Protein AF-A0A060CQ36-F1 (afdb_monomer_lite)

Radius of gyration: 13.07 Å; chains: 1; bounding box: 38×17×31 Å

Organism: NCBI:txid153152

InterPro domains:
  IPR005195 Glycoside hydrolase, family 65, central catalytic [PF03632] (1-56)
  IPR008928 Six-hairpin glycosidase superfamily [SSF48208] (2-75)
  IPR012341 Six-hairpin glycosidase-like superfamily [G3DSA:1.50.10.10] (1-60)

Sequence (75 aa):
MHESSLSPSIHAILAADLHKEAKAVEMYQRTARLDLDNYNNDTKDGLHITSMTGSWLAIVQGFAGMRVRQGKLHF

Foldseek 3Di:
DCLDLQPLLVQLQVCLVVVVNVSNVVSLCCLCCCLVVVVNVCCVVHDPVVSNVSNVCSVVCRNVVWDQDPNDTDD

Secondary structure (DSSP, 8-state):
---STTHHHHHHHHHHHTT-HHHHHHHHHHHHTTTTTTTTS-GGG---HHHHHHHHHIIIIIIT--EEETTEEE-

Structure (mmCIF, N/CA/C/O backbone):
data_AF-A0A060CQ36-F1
#
_entry.id   AF-A0A060CQ36-F1
#
loop_
_atom_site.group_PDB
_atom_site.id
_atom_site.type_symbol
_atom_site.label_atom_id
_atom_site.label_alt_id
_atom_site.label_comp_id
_atom_site.label_asym_id
_atom_site.label_entity_id
_atom_site.label_seq_id
_atom_site.pdbx_PDB_ins_code
_atom_site.Cartn_x
_atom_site.Cartn_y
_atom_site.Cartn_z
_atom_site.occupancy
_atom_site.B_iso_or_equiv
_atom_site.auth_seq_id
_atom_site.auth_comp_id
_atom_site.auth_asym_id
_atom_site.auth_atom_id
_atom_site.pdbx_PDB_model_num
ATOM 1 N N . MET A 1 1 ? 1.951 9.901 -13.053 1.00 52.94 1 MET A N 1
ATOM 2 C CA . MET A 1 1 ? 3.333 9.754 -12.551 1.00 52.94 1 MET A CA 1
ATOM 3 C C . MET A 1 1 ? 3.254 9.346 -11.084 1.00 52.94 1 MET A C 1
ATOM 5 O O . MET A 1 1 ? 2.526 10.002 -10.354 1.00 52.94 1 MET A O 1
ATOM 9 N N . HIS A 1 2 ? 3.923 8.262 -10.673 1.00 73.81 2 HIS A N 1
ATOM 10 C CA . HIS A 1 2 ? 4.078 7.856 -9.264 1.00 73.81 2 HIS A CA 1
ATOM 11 C C . HIS A 1 2 ? 5.579 7.765 -8.976 1.00 73.81 2 HIS A C 1
ATOM 13 O O . HIS A 1 2 ? 6.163 6.695 -9.115 1.00 73.81 2 HIS A O 1
ATOM 19 N N . GLU A 1 3 ? 6.204 8.904 -8.686 1.00 74.62 3 GLU A N 1
ATOM 20 C CA . GLU A 1 3 ? 7.658 8.995 -8.466 1.00 74.62 3 GLU A CA 1
ATOM 21 C C . GLU A 1 3 ? 8.034 8.687 -7.011 1.00 74.62 3 GLU A C 1
ATOM 23 O O . GLU A 1 3 ? 9.097 8.148 -6.732 1.00 74.62 3 GLU A O 1
ATOM 28 N N . SER A 1 4 ? 7.121 8.940 -6.068 1.00 86.25 4 SER A N 1
ATOM 29 C CA . SER A 1 4 ? 7.289 8.510 -4.681 1.00 86.25 4 SER A CA 1
ATOM 30 C C . SER A 1 4 ? 6.909 7.039 -4.513 1.00 86.25 4 SER A C 1
ATOM 32 O O . SER A 1 4 ? 5.799 6.634 -4.876 1.00 86.25 4 SER A O 1
ATOM 34 N N . SER A 1 5 ? 7.782 6.274 -3.857 1.00 84.50 5 SER A N 1
ATOM 35 C CA . SER A 1 5 ? 7.554 4.872 -3.484 1.00 84.50 5 SER A CA 1
ATOM 36 C C . SER A 1 5 ? 6.338 4.658 -2.569 1.00 84.50 5 SER A C 1
ATOM 38 O O . SER A 1 5 ? 5.775 3.568 -2.535 1.00 84.50 5 SER A O 1
ATOM 40 N N . LEU A 1 6 ? 5.864 5.701 -1.877 1.00 91.75 6 LEU A N 1
ATOM 41 C CA . LEU A 1 6 ? 4.672 5.652 -1.016 1.00 91.75 6 LEU A CA 1
ATOM 42 C C . LEU A 1 6 ? 3.351 5.799 -1.787 1.00 91.75 6 LEU A C 1
ATOM 44 O O . LEU A 1 6 ? 2.279 5.540 -1.248 1.00 91.75 6 LEU A O 1
ATOM 48 N N . SER A 1 7 ? 3.403 6.250 -3.040 1.00 93.56 7 SER A N 1
ATOM 49 C CA . SER A 1 7 ? 2.208 6.604 -3.806 1.00 93.56 7 SER A CA 1
ATOM 50 C C . SER A 1 7 ? 1.334 5.399 -4.197 1.00 93.56 7 SER A C 1
ATOM 52 O O . SER A 1 7 ? 0.115 5.480 -4.009 1.00 93.56 7 SER A O 1
ATOM 54 N N . PRO A 1 8 ? 1.885 4.282 -4.720 1.00 93.50 8 PRO A N 1
ATOM 55 C CA . PRO A 1 8 ? 1.056 3.214 -5.278 1.00 93.50 8 PRO A CA 1
ATOM 56 C C . PRO A 1 8 ? 0.180 2.499 -4.239 1.00 93.5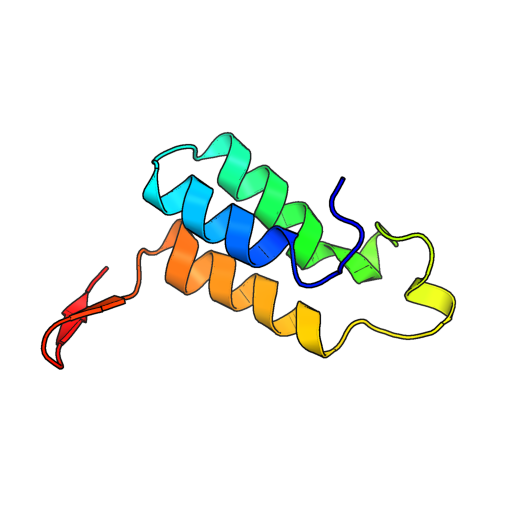0 8 PRO A C 1
ATOM 58 O O . PRO A 1 8 ? -0.952 2.142 -4.548 1.00 93.50 8 PRO A O 1
ATOM 61 N N . SER A 1 9 ? 0.640 2.343 -2.995 1.00 95.69 9 SER A N 1
ATOM 62 C CA . SER A 1 9 ? -0.113 1.630 -1.950 1.00 95.69 9 SER A CA 1
ATOM 63 C C . SER A 1 9 ? -1.429 2.322 -1.577 1.00 95.69 9 SER A C 1
ATOM 65 O O . SER A 1 9 ? -2.470 1.672 -1.500 1.00 95.69 9 SER A O 1
ATOM 67 N N . ILE A 1 10 ? -1.421 3.649 -1.429 1.00 96.69 10 ILE A N 1
ATOM 68 C CA . ILE A 1 10 ? -2.634 4.433 -1.146 1.00 96.69 10 ILE A CA 1
ATOM 69 C C . ILE A 1 10 ? -3.594 4.403 -2.340 1.00 96.69 10 ILE A C 1
ATOM 71 O O . ILE A 1 10 ? -4.804 4.265 -2.163 1.00 96.69 10 ILE A O 1
ATOM 75 N N . HIS A 1 11 ? -3.064 4.461 -3.565 1.00 97.50 11 HIS A N 1
ATOM 76 C CA . HIS A 1 11 ? -3.882 4.346 -4.774 1.00 97.50 11 HIS A CA 1
ATOM 77 C C . HIS A 1 11 ? -4.500 2.951 -4.924 1.00 97.50 11 HIS A C 1
ATOM 79 O O . HIS A 1 11 ? -5.634 2.852 -5.386 1.00 97.50 11 HIS A O 1
ATOM 85 N N . ALA A 1 12 ? -3.806 1.889 -4.499 1.00 97.88 12 A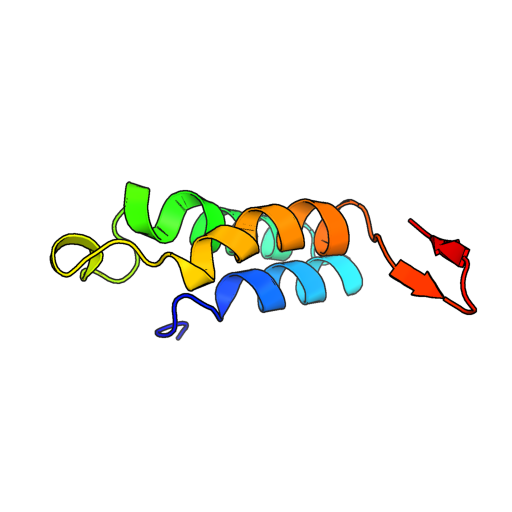LA A N 1
ATOM 86 C CA . ALA A 1 12 ? -4.360 0.537 -4.459 1.00 97.88 12 ALA A CA 1
ATOM 87 C C . ALA A 1 12 ? -5.556 0.448 -3.499 1.00 97.88 12 ALA A C 1
ATOM 89 O O . ALA A 1 12 ? -6.598 -0.090 -3.870 1.00 97.88 12 ALA A O 1
ATOM 90 N N . ILE A 1 13 ? -5.438 1.035 -2.302 1.00 98.38 13 ILE A N 1
ATOM 91 C CA . ILE A 1 13 ? -6.517 1.060 -1.302 1.00 98.38 13 ILE A CA 1
ATOM 92 C C . ILE A 1 13 ? -7.733 1.830 -1.825 1.00 98.38 13 ILE A C 1
ATOM 94 O O . ILE A 1 13 ? -8.847 1.319 -1.760 1.00 98.38 13 ILE A O 1
ATOM 98 N N . LEU A 1 14 ? -7.531 3.028 -2.383 1.00 98.31 14 LEU A N 1
ATOM 99 C CA . LEU A 1 14 ? -8.625 3.834 -2.936 1.00 98.31 14 LEU A CA 1
ATOM 100 C C . LEU A 1 14 ? -9.285 3.163 -4.145 1.00 98.31 14 LEU A C 1
ATOM 102 O O . LEU A 1 14 ? -10.500 3.227 -4.303 1.00 98.31 14 LEU A O 1
ATOM 106 N N . ALA A 1 15 ? -8.504 2.509 -5.006 1.00 98.38 15 ALA A N 1
ATOM 107 C CA . ALA A 1 15 ? -9.057 1.755 -6.123 1.00 98.38 15 ALA A CA 1
ATOM 108 C C . ALA A 1 15 ? -9.917 0.576 -5.642 1.00 98.38 15 ALA A C 1
ATOM 110 O O . ALA A 1 15 ? -10.984 0.358 -6.210 1.00 98.38 15 ALA A O 1
ATOM 111 N N . ALA A 1 16 ? -9.496 -0.141 -4.593 1.00 98.31 16 ALA A N 1
ATOM 112 C CA . ALA A 1 16 ? -10.287 -1.212 -3.990 1.00 98.31 16 ALA A CA 1
ATOM 113 C C . ALA A 1 16 ? -11.589 -0.680 -3.360 1.00 98.31 16 ALA A C 1
ATOM 115 O O . ALA A 1 16 ? -12.655 -1.234 -3.616 1.00 98.31 16 ALA A O 1
ATOM 116 N N . ASP A 1 17 ? -11.518 0.438 -2.629 1.00 98.06 17 ASP A N 1
ATOM 117 C CA . ASP A 1 17 ? -12.672 1.109 -2.003 1.00 98.06 17 ASP A CA 1
ATOM 118 C C . ASP A 1 17 ? -13.713 1.581 -3.040 1.00 98.06 17 ASP A C 1
ATOM 120 O O . ASP A 1 17 ? -14.913 1.561 -2.791 1.00 98.06 17 ASP A O 1
ATOM 124 N N . LEU A 1 18 ? -13.255 1.944 -4.244 1.00 98.38 18 LEU A N 1
ATOM 125 C CA . LEU A 1 18 ? -14.093 2.339 -5.383 1.00 98.38 18 LEU A CA 1
ATOM 126 C C . LEU A 1 18 ? -14.494 1.167 -6.300 1.00 98.38 18 LEU A C 1
ATOM 128 O O . LEU A 1 18 ? -14.970 1.409 -7.411 1.00 98.38 18 LEU A O 1
ATOM 132 N N . HIS A 1 19 ? -14.260 -0.084 -5.890 1.00 97.81 19 HIS A N 1
ATOM 133 C CA . HIS A 1 19 ? -14.531 -1.298 -6.676 1.00 97.81 19 HIS A CA 1
ATOM 134 C C . HIS A 1 19 ? -13.842 -1.336 -8.057 1.00 97.81 19 HIS A C 1
ATOM 136 O O . HIS A 1 19 ? -14.308 -1.973 -9.001 1.00 97.81 19 HIS A O 1
ATOM 142 N N . LYS A 1 20 ? -12.692 -0.667 -8.196 1.00 98.44 20 LYS A N 1
ATOM 143 C CA . LYS A 1 20 ? -11.838 -0.699 -9.394 1.00 98.44 20 LYS A CA 1
ATOM 144 C C . LYS A 1 20 ? -10.773 -1.783 -9.252 1.00 98.44 20 LYS A C 1
ATOM 146 O O . LYS A 1 20 ? -9.579 -1.489 -9.210 1.00 98.44 20 LYS A O 1
ATOM 151 N N . GLU A 1 21 ? -11.206 -3.037 -9.189 1.00 97.81 21 GLU A N 1
ATOM 152 C CA . GLU A 1 21 ? -10.369 -4.199 -8.847 1.00 97.81 21 GLU A CA 1
ATOM 153 C C . GLU A 1 21 ? -9.101 -4.313 -9.701 1.00 97.81 21 GLU A C 1
ATOM 155 O O . GLU A 1 21 ? -7.999 -4.404 -9.162 1.00 97.81 21 GLU A O 1
ATOM 160 N N . ALA A 1 22 ? -9.228 -4.209 -11.028 1.00 97.94 22 ALA A N 1
ATOM 161 C CA . ALA A 1 22 ? -8.079 -4.273 -11.932 1.00 97.94 22 ALA A CA 1
ATOM 162 C C . ALA A 1 22 ? -7.034 -3.190 -11.615 1.00 97.94 22 ALA A C 1
ATOM 164 O O . ALA A 1 22 ? -5.833 -3.459 -11.593 1.00 97.94 22 ALA A O 1
ATOM 165 N N . LYS A 1 23 ? -7.491 -1.971 -11.296 1.00 98.00 23 LYS A N 1
ATOM 166 C CA . LYS A 1 23 ? -6.606 -0.862 -10.927 1.00 98.00 23 LYS A CA 1
ATOM 167 C C . LYS A 1 23 ? -5.984 -1.063 -9.548 1.00 98.00 23 LYS A C 1
ATOM 169 O O . LYS A 1 23 ? -4.831 -0.694 -9.340 1.00 98.00 23 LYS A O 1
ATOM 174 N N . ALA A 1 24 ? -6.731 -1.651 -8.618 1.00 98.25 24 ALA A N 1
ATOM 175 C CA . ALA A 1 24 ? -6.237 -1.976 -7.289 1.00 98.25 24 ALA A CA 1
ATOM 176 C C . ALA A 1 24 ? -5.107 -3.018 -7.360 1.00 98.25 24 ALA A C 1
ATOM 178 O O . ALA A 1 24 ? -4.064 -2.825 -6.737 1.00 98.25 24 ALA A O 1
ATOM 179 N N . VAL A 1 25 ? -5.265 -4.058 -8.187 1.00 97.94 25 VAL A N 1
ATOM 180 C CA . VAL A 1 25 ? -4.225 -5.071 -8.435 1.00 97.94 25 VAL A CA 1
ATOM 181 C C . VAL A 1 25 ? -3.012 -4.474 -9.153 1.00 97.94 25 VAL A C 1
ATOM 183 O O . VAL A 1 25 ? -1.887 -4.732 -8.734 1.00 97.94 25 VAL A O 1
ATOM 186 N N . GLU A 1 26 ? -3.213 -3.632 -10.171 1.00 97.12 26 GLU A N 1
ATOM 187 C CA . GLU A 1 26 ? -2.123 -2.928 -10.872 1.00 97.12 26 GLU A CA 1
ATOM 188 C C . GLU A 1 26 ? -1.260 -2.110 -9.891 1.00 97.12 26 GLU A C 1
ATOM 190 O O . GLU A 1 26 ? -0.031 -2.203 -9.881 1.00 97.12 26 GLU A O 1
ATOM 195 N N . MET A 1 27 ? -1.904 -1.331 -9.018 1.00 96.94 27 MET A N 1
ATOM 196 C CA . MET A 1 27 ? -1.211 -0.500 -8.031 1.00 96.94 27 MET A CA 1
ATOM 197 C C . MET A 1 27 ? -0.551 -1.329 -6.925 1.00 96.94 27 MET A C 1
ATOM 199 O O . MET A 1 27 ? 0.559 -1.008 -6.494 1.00 96.94 27 MET A O 1
ATOM 203 N N . TYR A 1 28 ? -1.193 -2.424 -6.508 1.00 96.75 28 TYR A N 1
ATOM 204 C CA . TYR A 1 28 ? -0.613 -3.391 -5.581 1.00 96.75 28 TYR A CA 1
ATOM 205 C C . TYR A 1 28 ? 0.672 -4.016 -6.139 1.00 96.75 28 TYR A C 1
ATOM 207 O O . TYR A 1 28 ? 1.682 -4.050 -5.441 1.00 96.75 28 TYR A O 1
ATOM 215 N N . GLN A 1 29 ? 0.675 -4.459 -7.400 1.00 96.00 29 GLN A N 1
ATOM 216 C CA . GLN A 1 29 ? 1.863 -5.045 -8.030 1.00 96.00 29 GLN A CA 1
ATOM 217 C C . GLN A 1 29 ? 3.038 -4.066 -8.023 1.00 96.00 29 GLN A C 1
ATOM 219 O O . GLN A 1 29 ? 4.152 -4.444 -7.656 1.00 96.00 29 GLN A O 1
ATOM 224 N N . ARG A 1 30 ? 2.773 -2.791 -8.330 1.00 93.88 30 ARG A N 1
ATOM 225 C CA . ARG A 1 30 ? 3.796 -1.743 -8.312 1.00 93.88 30 ARG A CA 1
ATOM 226 C C . ARG A 1 30 ? 4.389 -1.510 -6.920 1.00 93.88 30 ARG A C 1
ATOM 228 O O . ARG A 1 30 ? 5.596 -1.340 -6.823 1.00 93.88 30 ARG A O 1
ATOM 235 N N . THR A 1 31 ? 3.586 -1.508 -5.848 1.00 94.19 31 THR A N 1
ATOM 236 C CA . THR A 1 31 ? 4.126 -1.365 -4.476 1.00 94.19 31 THR A CA 1
ATOM 237 C C . THR A 1 31 ? 4.813 -2.638 -3.986 1.00 94.19 31 THR A C 1
ATOM 239 O O . THR A 1 31 ? 5.841 -2.547 -3.326 1.00 94.19 31 THR A O 1
ATOM 242 N N . ALA A 1 32 ? 4.279 -3.818 -4.313 1.00 95.31 32 ALA A N 1
ATOM 243 C CA . ALA A 1 32 ? 4.781 -5.096 -3.814 1.00 95.31 32 ALA A CA 1
ATOM 244 C C . ALA A 1 32 ? 6.099 -5.518 -4.457 1.00 95.31 32 ALA A C 1
ATOM 246 O O . ALA A 1 32 ? 6.877 -6.254 -3.852 1.00 95.31 32 ALA A O 1
ATOM 247 N N . ARG A 1 33 ? 6.346 -5.050 -5.680 1.00 95.62 33 ARG A N 1
ATOM 248 C CA . ARG A 1 33 ? 7.535 -5.390 -6.459 1.00 95.62 33 ARG A CA 1
ATOM 249 C C . ARG A 1 33 ? 8.419 -4.182 -6.748 1.00 95.62 33 ARG A C 1
ATOM 251 O O . ARG A 1 33 ? 9.289 -4.286 -7.601 1.00 95.62 33 ARG A O 1
ATOM 258 N N . LEU A 1 34 ? 8.226 -3.065 -6.036 1.00 94.06 34 LEU A N 1
ATOM 259 C CA . LEU A 1 34 ? 8.938 -1.810 -6.294 1.00 94.06 34 LEU A CA 1
ATOM 260 C C . LEU A 1 34 ? 10.453 -2.017 -6.376 1.00 94.06 34 LEU A C 1
ATOM 262 O O . LEU A 1 34 ? 11.049 -1.693 -7.399 1.00 94.06 34 LEU A O 1
ATOM 266 N N . ASP A 1 35 ? 11.037 -2.605 -5.331 1.00 95.00 35 ASP A N 1
ATOM 267 C CA . ASP A 1 35 ? 12.476 -2.872 -5.270 1.00 95.00 35 ASP A CA 1
ATOM 268 C C . ASP A 1 35 ? 12.880 -4.126 -6.059 1.00 95.00 35 ASP A C 1
ATOM 270 O O . ASP A 1 35 ? 13.957 -4.175 -6.643 1.00 95.00 35 ASP A O 1
ATOM 274 N N . LEU A 1 36 ? 12.013 -5.144 -6.116 1.00 95.56 36 LEU A N 1
ATOM 275 C CA . LEU A 1 36 ? 12.308 -6.397 -6.827 1.00 95.56 36 LEU A CA 1
ATOM 276 C C . LEU A 1 36 ? 12.453 -6.194 -8.339 1.00 95.56 36 LEU A C 1
ATOM 278 O O . LEU A 1 36 ? 13.312 -6.818 -8.955 1.00 95.56 36 LEU A O 1
ATOM 282 N N . ASP A 1 37 ? 11.624 -5.323 -8.912 1.00 96.19 37 ASP A N 1
ATOM 283 C CA . ASP A 1 37 ? 11.603 -5.021 -10.345 1.00 96.19 37 ASP A CA 1
ATOM 284 C C . ASP A 1 37 ? 12.196 -3.639 -10.660 1.00 96.19 37 ASP A C 1
ATOM 286 O O . ASP A 1 37 ? 12.136 -3.193 -11.805 1.00 96.19 37 ASP A O 1
ATOM 290 N N . ASN A 1 38 ? 12.767 -2.956 -9.659 1.00 91.94 38 ASN A N 1
ATOM 291 C CA . ASN A 1 38 ? 13.393 -1.639 -9.790 1.00 91.94 38 ASN A CA 1
ATOM 292 C C . ASN A 1 38 ? 12.487 -0.605 -10.497 1.00 91.94 38 A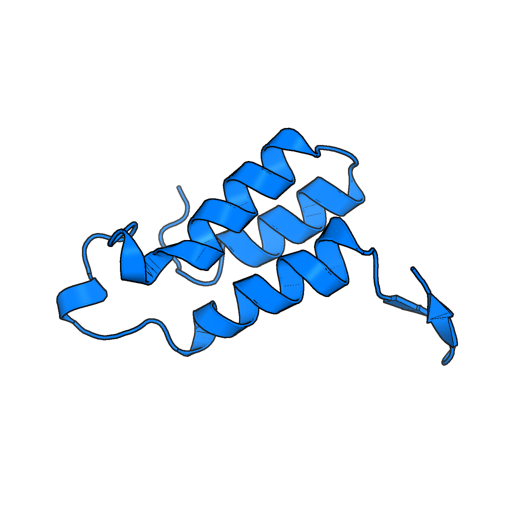SN A C 1
ATOM 294 O O . ASN A 1 38 ? 12.920 0.120 -11.393 1.00 91.94 38 ASN A O 1
ATOM 298 N N . TYR A 1 39 ? 11.210 -0.529 -10.104 1.00 89.38 39 TYR A N 1
ATOM 299 C CA . TYR A 1 39 ? 10.191 0.301 -10.772 1.00 89.38 39 TYR A CA 1
ATOM 300 C C . TYR A 1 39 ? 10.541 1.796 -10.838 1.00 89.38 39 TYR A C 1
ATOM 302 O O . TYR A 1 39 ? 10.080 2.492 -11.745 1.00 89.38 39 TYR A O 1
ATOM 310 N N . ASN A 1 40 ? 11.318 2.286 -9.873 1.00 89.31 40 ASN A N 1
ATOM 311 C CA . ASN A 1 40 ? 11.746 3.680 -9.784 1.00 89.31 40 ASN A CA 1
ATOM 312 C C . ASN A 1 40 ? 13.151 3.926 -10.375 1.00 89.31 40 ASN A C 1
ATOM 314 O O . ASN A 1 40 ? 13.575 5.073 -10.473 1.00 89.31 40 ASN A O 1
ATOM 318 N N . ASN A 1 41 ? 13.840 2.881 -10.853 1.00 90.19 41 ASN A N 1
ATOM 319 C CA . ASN A 1 41 ? 15.211 2.931 -11.379 1.00 90.19 41 ASN A CA 1
ATOM 320 C C . ASN A 1 41 ? 16.291 3.411 -10.382 1.00 90.19 41 ASN A C 1
ATOM 322 O O . ASN A 1 41 ? 17.377 3.822 -10.799 1.00 90.19 41 ASN A O 1
ATOM 326 N N . ASP A 1 42 ? 16.028 3.316 -9.081 1.00 91.94 42 ASP A N 1
ATOM 327 C CA . ASP A 1 42 ? 16.860 3.822 -7.983 1.00 91.94 42 ASP A CA 1
ATOM 328 C C . ASP A 1 42 ? 17.096 2.790 -6.860 1.00 91.94 42 ASP A C 1
ATOM 330 O O . ASP A 1 42 ? 17.755 3.104 -5.874 1.00 91.94 42 ASP A O 1
ATOM 334 N N . THR A 1 43 ? 16.683 1.521 -7.006 1.00 93.00 43 THR A N 1
ATOM 335 C CA . THR A 1 43 ? 16.906 0.485 -5.968 1.00 93.00 43 THR A CA 1
ATOM 336 C C . THR A 1 43 ? 18.392 0.240 -5.664 1.00 93.00 43 THR A C 1
ATOM 338 O O . THR A 1 43 ? 18.754 -0.222 -4.582 1.00 93.00 43 THR A O 1
ATOM 341 N N . LYS A 1 44 ? 19.291 0.590 -6.592 1.00 93.62 44 LYS A N 1
ATOM 342 C CA . LYS A 1 44 ? 20.748 0.575 -6.362 1.00 93.62 44 LYS A CA 1
ATOM 343 C C . LYS A 1 44 ? 21.194 1.524 -5.237 1.00 93.62 44 LYS A C 1
ATOM 345 O O . LYS A 1 44 ? 22.243 1.288 -4.646 1.00 93.62 44 LYS A O 1
ATOM 350 N N . ASP A 1 45 ? 20.416 2.572 -4.962 1.00 93.44 45 ASP A N 1
ATOM 351 C CA . ASP A 1 45 ? 20.701 3.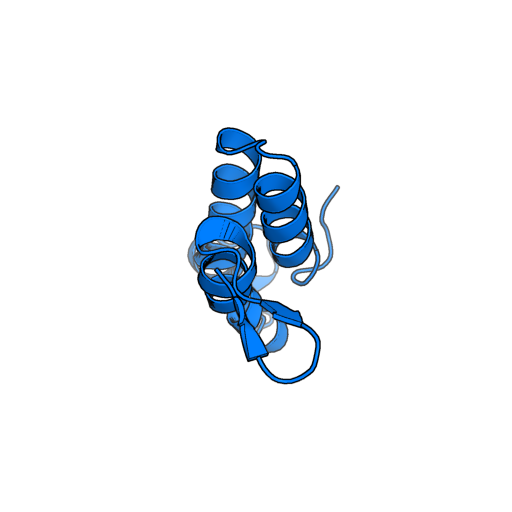585 -3.943 1.00 93.44 45 ASP A CA 1
ATOM 352 C C . ASP A 1 45 ? 20.174 3.152 -2.559 1.00 93.44 45 ASP A C 1
ATOM 354 O O . ASP A 1 45 ? 20.518 3.745 -1.535 1.00 93.44 45 ASP A O 1
ATOM 358 N N . GLY A 1 46 ? 19.384 2.074 -2.511 1.00 93.94 46 GLY A N 1
ATOM 359 C CA . GLY A 1 46 ? 18.872 1.457 -1.295 1.00 93.94 46 GLY A CA 1
ATOM 360 C C . GLY A 1 46 ? 17.469 0.882 -1.476 1.00 93.94 46 GLY A C 1
ATOM 361 O O . GLY A 1 46 ? 16.771 1.162 -2.446 1.00 93.94 46 GLY A O 1
ATOM 362 N N . LEU A 1 47 ? 17.043 0.076 -0.502 1.00 93.94 47 LEU A N 1
ATOM 363 C CA . LEU A 1 47 ? 15.673 -0.431 -0.442 1.00 93.94 47 LEU A CA 1
ATOM 364 C C . LEU A 1 47 ? 14.724 0.639 0.097 1.00 93.94 47 LEU A C 1
ATOM 366 O O . LEU A 1 47 ? 15.042 1.354 1.053 1.00 93.94 47 LEU A O 1
ATOM 370 N N . HIS A 1 48 ? 13.504 0.676 -0.427 1.00 94.94 48 HIS A N 1
ATOM 371 C CA . HIS A 1 48 ? 12.489 1.637 -0.014 1.00 94.94 48 HIS A CA 1
ATOM 372 C C . HIS A 1 48 ? 11.730 1.137 1.220 1.00 94.94 48 HIS A C 1
ATOM 374 O O . HIS A 1 48 ? 10.529 0.861 1.163 1.00 94.94 48 HIS A O 1
ATOM 380 N N . ILE A 1 49 ? 12.420 1.034 2.360 1.00 93.25 49 ILE A N 1
ATOM 381 C CA . ILE A 1 49 ? 11.905 0.424 3.603 1.00 93.25 49 ILE A CA 1
ATOM 382 C C . ILE A 1 49 ? 10.532 0.972 4.025 1.00 93.25 49 ILE A C 1
ATOM 384 O O . ILE A 1 49 ? 9.645 0.207 4.400 1.00 93.25 49 ILE A O 1
ATOM 388 N N . THR A 1 50 ? 10.307 2.283 3.919 1.00 88.12 50 THR A N 1
ATOM 389 C CA . THR A 1 50 ? 9.015 2.901 4.266 1.00 88.12 50 THR A CA 1
ATOM 390 C C . THR A 1 50 ? 7.878 2.427 3.354 1.00 88.12 50 THR A C 1
ATOM 392 O O . THR A 1 50 ? 6.752 2.236 3.818 1.00 88.12 50 THR A O 1
ATOM 395 N N . SER A 1 51 ? 8.173 2.158 2.080 1.00 87.50 51 SER A N 1
ATOM 396 C CA . SER A 1 51 ? 7.203 1.670 1.093 1.00 87.50 51 SER A CA 1
ATOM 397 C C . SER A 1 51 ? 6.858 0.188 1.233 1.00 87.50 51 SER A C 1
ATOM 399 O O . SER A 1 51 ? 5.772 -0.211 0.821 1.00 87.50 51 SER A O 1
ATOM 401 N N . MET A 1 52 ? 7.707 -0.622 1.880 1.00 90.31 52 MET A N 1
ATOM 402 C CA . MET A 1 52 ? 7.446 -2.058 2.082 1.00 90.31 52 MET A CA 1
ATOM 403 C C . MET A 1 52 ? 6.164 -2.321 2.883 1.00 90.31 52 MET A C 1
ATOM 405 O O . MET A 1 52 ? 5.491 -3.331 2.677 1.00 90.31 52 MET A O 1
ATOM 409 N N . THR A 1 53 ? 5.780 -1.383 3.755 1.00 93.56 53 THR A N 1
ATOM 410 C CA . THR A 1 53 ? 4.496 -1.423 4.476 1.00 93.56 53 THR A CA 1
ATOM 411 C C . THR A 1 53 ? 3.289 -1.371 3.531 1.00 93.56 53 THR A C 1
ATOM 413 O O . THR A 1 53 ? 2.231 -1.929 3.832 1.00 93.56 53 THR A O 1
ATOM 416 N N . GLY A 1 54 ? 3.455 -0.752 2.359 1.00 93.44 54 GLY A N 1
ATOM 417 C CA . GLY A 1 54 ? 2.418 -0.535 1.360 1.00 93.44 54 GLY A CA 1
ATOM 418 C C . GLY A 1 54 ? 1.796 -1.822 0.826 1.00 93.44 54 GLY A C 1
ATOM 419 O O . GLY A 1 54 ? 0.586 -1.865 0.614 1.00 93.44 54 GLY A O 1
ATOM 420 N N . SER A 1 55 ? 2.585 -2.889 0.693 1.00 93.62 55 SER A N 1
ATOM 421 C CA . SER A 1 55 ? 2.114 -4.207 0.248 1.00 93.62 55 SER A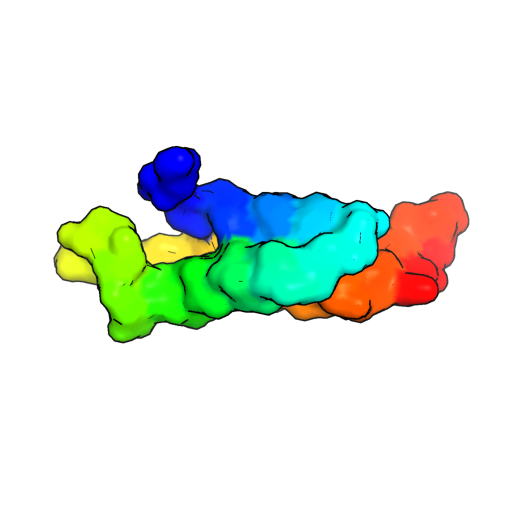 CA 1
ATOM 422 C C . SER A 1 55 ? 1.095 -4.805 1.214 1.00 93.62 55 SER A C 1
ATOM 424 O O . SER A 1 55 ? 0.052 -5.302 0.795 1.00 93.62 55 SER A O 1
ATOM 426 N N . TRP A 1 56 ? 1.374 -4.727 2.519 1.00 96.94 56 TRP A N 1
ATOM 427 C CA . TRP A 1 56 ? 0.472 -5.233 3.552 1.00 96.94 56 TRP A CA 1
ATOM 428 C C . TRP A 1 56 ? -0.784 -4.367 3.661 1.00 96.94 56 TRP A C 1
ATOM 430 O O . TRP A 1 56 ? -1.895 -4.892 3.721 1.00 96.94 56 TRP A O 1
ATOM 440 N N . LEU A 1 57 ? -0.626 -3.040 3.607 1.00 97.25 57 LEU A N 1
ATOM 441 C CA . LEU A 1 57 ? -1.751 -2.105 3.651 1.00 97.25 57 LEU A CA 1
ATOM 442 C C . LEU A 1 57 ? -2.697 -2.288 2.455 1.00 97.25 57 LEU A C 1
ATOM 444 O O . LEU A 1 57 ? -3.909 -2.315 2.644 1.00 97.25 57 LEU A O 1
ATOM 448 N N . ALA A 1 58 ? -2.175 -2.485 1.244 1.00 97.38 58 ALA A N 1
ATOM 449 C CA . ALA A 1 58 ? -2.995 -2.746 0.062 1.00 97.38 58 ALA A CA 1
ATOM 450 C C . ALA A 1 58 ? -3.808 -4.048 0.182 1.00 97.38 58 ALA A C 1
ATOM 452 O O . ALA A 1 58 ? -4.967 -4.081 -0.221 1.00 97.38 58 ALA A O 1
ATOM 453 N N . ILE A 1 59 ? -3.251 -5.097 0.794 1.00 97.81 59 ILE A N 1
ATOM 454 C CA . ILE A 1 59 ? -3.981 -6.350 1.034 1.00 97.81 59 ILE A CA 1
ATOM 455 C C . ILE A 1 59 ? -5.050 -6.157 2.113 1.00 97.81 59 ILE A C 1
ATOM 457 O O . ILE A 1 59 ? -6.216 -6.475 1.899 1.00 97.81 59 ILE A O 1
ATOM 461 N N . VAL A 1 60 ? -4.663 -5.634 3.277 1.00 98.25 60 VAL A N 1
ATOM 462 C CA . VAL A 1 60 ? -5.525 -5.616 4.464 1.00 98.25 60 VAL A CA 1
ATOM 463 C C . VAL A 1 60 ? -6.534 -4.473 4.413 1.00 98.25 60 VAL A C 1
ATOM 465 O O . VAL A 1 60 ? -7.720 -4.685 4.634 1.00 98.25 60 VAL A O 1
ATOM 468 N N . GLN A 1 61 ? -6.092 -3.260 4.092 1.00 98.06 61 GLN A N 1
ATOM 469 C CA . GLN A 1 61 ? -6.969 -2.095 3.993 1.00 98.06 61 GLN A CA 1
ATOM 470 C C . GLN A 1 61 ? -7.553 -1.912 2.585 1.00 98.06 61 GLN A C 1
ATOM 472 O O . GLN A 1 61 ? -8.606 -1.293 2.452 1.00 98.06 61 GLN A O 1
ATOM 477 N N . GLY A 1 62 ? -6.912 -2.420 1.535 1.00 98.12 62 GLY A N 1
ATOM 478 C CA . GLY A 1 62 ? -7.484 -2.405 0.189 1.00 98.12 62 GLY A CA 1
ATOM 479 C C . GLY A 1 62 ? -8.407 -3.597 -0.021 1.00 98.12 62 GLY A C 1
ATOM 480 O O . GLY A 1 62 ? -9.614 -3.482 0.155 1.00 98.12 62 GLY A O 1
ATOM 481 N N . PHE A 1 63 ? -7.836 -4.746 -0.376 1.00 98.12 63 PHE A N 1
ATOM 482 C CA . PHE A 1 63 ? -8.601 -5.913 -0.829 1.00 98.12 63 PHE A CA 1
ATOM 483 C C . PHE A 1 63 ? -9.538 -6.492 0.229 1.00 98.12 63 PHE A C 1
ATOM 485 O O . PHE A 1 63 ? -10.680 -6.807 -0.082 1.00 98.12 63 PHE A O 1
ATOM 492 N N . ALA A 1 64 ? -9.075 -6.621 1.472 1.00 98.00 64 ALA A N 1
ATOM 493 C CA . ALA A 1 64 ? -9.903 -7.135 2.557 1.00 98.00 64 ALA A CA 1
ATOM 494 C C . ALA A 1 64 ? -10.834 -6.073 3.164 1.00 98.00 64 ALA A C 1
ATOM 496 O O . ALA A 1 64 ? -11.629 -6.413 4.027 1.00 98.00 64 ALA A O 1
ATOM 497 N N . GLY A 1 65 ? -10.721 -4.795 2.778 1.00 97.94 65 GLY A N 1
ATOM 498 C CA . GLY A 1 65 ? -11.611 -3.748 3.287 1.00 97.94 65 GLY A CA 1
ATOM 499 C C . GLY A 1 65 ? -11.459 -3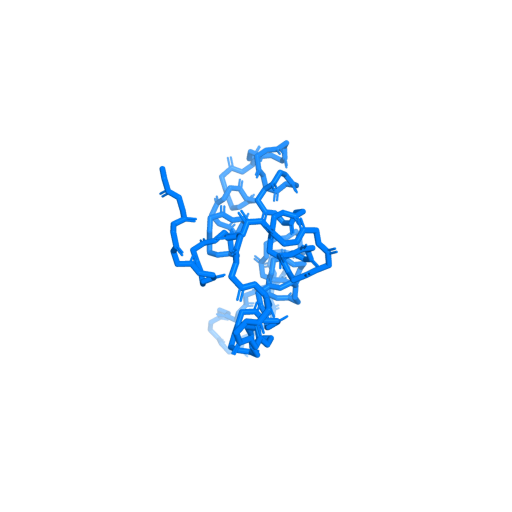.430 4.781 1.00 97.94 65 GLY A C 1
ATOM 500 O O . GLY A 1 65 ? -12.315 -2.748 5.342 1.00 97.94 65 GLY A O 1
ATOM 501 N N . MET A 1 66 ? -10.374 -3.858 5.445 1.00 98.38 66 MET A N 1
ATOM 502 C CA . MET A 1 66 ? -10.252 -3.757 6.904 1.00 98.38 66 MET A CA 1
ATOM 503 C C . MET A 1 66 ? -10.340 -2.304 7.391 1.00 98.38 66 MET A C 1
ATOM 505 O O . MET A 1 66 ? -9.490 -1.467 7.064 1.00 98.38 66 MET A O 1
ATOM 509 N N . ARG A 1 67 ? -11.322 -1.992 8.237 1.00 98.06 67 ARG A N 1
ATOM 510 C CA . ARG A 1 67 ? -11.485 -0.675 8.876 1.00 98.06 67 ARG A CA 1
ATOM 511 C C . ARG A 1 67 ? -11.860 -0.832 10.343 1.00 98.06 67 ARG A C 1
ATOM 513 O O . ARG A 1 67 ? -12.595 -1.741 10.709 1.00 98.06 67 ARG A O 1
ATOM 520 N N . VAL A 1 68 ? -11.426 0.110 11.175 1.00 98.12 68 VAL A N 1
ATOM 521 C CA . VAL A 1 68 ? -11.987 0.280 12.521 1.00 98.12 68 VAL A CA 1
ATOM 522 C C . VAL A 1 68 ? -13.041 1.380 12.455 1.00 98.12 68 VAL A C 1
ATOM 524 O O . VAL A 1 68 ? -12.727 2.514 12.100 1.00 98.12 68 VAL A O 1
ATOM 527 N N . ARG A 1 69 ? -14.295 1.060 12.783 1.00 97.88 69 ARG A N 1
ATOM 528 C CA . ARG A 1 69 ? -15.397 2.032 12.872 1.00 97.88 69 ARG A CA 1
ATOM 529 C C . ARG A 1 69 ? -16.037 1.898 14.248 1.00 97.88 69 ARG A C 1
ATOM 531 O O . ARG A 1 69 ? -16.383 0.800 14.664 1.00 97.88 69 ARG A O 1
ATOM 538 N N . GLN A 1 70 ? -16.141 3.009 14.982 1.00 97.56 70 GLN A N 1
ATOM 539 C CA . GLN A 1 70 ? -16.715 3.037 16.340 1.00 97.56 70 GLN A CA 1
ATOM 540 C C . GLN A 1 70 ? -16.104 1.980 17.292 1.00 97.56 70 GLN A C 1
ATOM 542 O O . GLN A 1 70 ? -16.813 1.317 18.045 1.00 97.56 70 GLN A O 1
ATOM 547 N N . GLY A 1 71 ? -14.781 1.784 17.228 1.00 97.88 71 GLY A N 1
ATOM 548 C CA . GLY A 1 71 ? -14.061 0.819 18.071 1.00 97.88 71 GLY A CA 1
ATOM 549 C C . GLY A 1 71 ? -14.249 -0.656 17.692 1.00 97.88 71 GLY A C 1
ATOM 550 O O . GLY A 1 71 ? -13.763 -1.524 18.411 1.00 97.88 71 GLY A O 1
ATOM 551 N N . LYS A 1 72 ? -14.928 -0.959 16.578 1.00 98.25 72 LYS A N 1
ATOM 552 C CA . LYS A 1 72 ? -15.140 -2.324 16.075 1.00 98.25 72 LYS A CA 1
ATOM 553 C C . LYS A 1 72 ? -14.408 -2.548 14.757 1.00 98.25 72 LYS A C 1
ATOM 555 O O . LYS A 1 72 ? -14.255 -1.618 13.966 1.00 98.25 72 LYS A O 1
ATOM 560 N N . LEU A 1 73 ? -13.961 -3.782 14.539 1.00 98.12 73 LEU A N 1
ATOM 561 C CA . LEU A 1 73 ? -13.314 -4.216 13.303 1.00 98.12 73 LEU A CA 1
ATOM 562 C C . LEU A 1 73 ? -14.371 -4.538 12.233 1.00 98.12 73 LEU A C 1
ATOM 564 O O . LEU A 1 73 ? -15.354 -5.216 12.524 1.00 98.12 73 LEU A O 1
ATOM 568 N N . HIS A 1 74 ? -14.150 -4.054 11.014 1.00 97.94 74 HIS A N 1
ATOM 569 C CA . HIS A 1 74 ? -14.979 -4.271 9.828 1.00 97.94 74 HIS A CA 1
ATOM 570 C C . HIS A 1 74 ? -14.112 -4.748 8.666 1.00 97.94 74 HIS A C 1
ATOM 572 O O . HIS A 1 74 ? -12.951 -4.345 8.589 1.00 97.94 74 HIS A O 1
ATOM 578 N N . PHE A 1 75 ? -14.707 -5.538 7.776 1.00 96.06 75 PHE A N 1
ATOM 579 C CA . PHE A 1 75 ? -14.169 -5.982 6.493 1.00 96.06 75 PHE A CA 1
ATOM 580 C C . PHE A 1 75 ? -15.267 -5.821 5.440 1.00 96.06 75 PHE A C 1
ATOM 582 O O . PHE A 1 75 ? -16.448 -6.016 5.825 1.00 96.06 75 PHE A O 1
#

pLDDT: mean 94.31, std 6.71, range [52.94, 98.44]